Protein AF-A0A380TWF6-F1 (afdb_monomer)

Mean predicted aligned error: 7.05 Å

Organism: NCBI:txid123820

Secondary structure (DSSP, 8-state):
--PPP--TT--HHHHHHHHHHHHHHHHT----SSHHHHHHHHHHHHGGGG--GGGHHHHHHHHHHHHHHHHHHHTTSPPPPPS-HHHHHHH--HHHHHHHHHHHHHHHHHHHHHHHHHHHHHHHHHHHHHHHHHHHHHS--

Sequence (141 aa):
MNEELDYSKLNAVELKAISIAYENIIHHTDNSSYPYFSAVMTTIGEQFISYPTEKARALKIFYDELTTICRHLLNLLPAPPSLDPNELADKFTNDELIDAMLKTGVIHTLVKDLQSIQKVIEIRLAMIERSTNTGTNYEIH

Radius of gyration: 21.24 Å; Cα contacts (8 Å, |Δi|>4): 96; chains: 1; bounding box: 54×24×66 Å

Foldseek 3Di:
DDDDQDCVPDDPLLVQLLVVVVVCVVVVHDAASRNVVLVVLLVVLLVLLVPDLVCLVVLVVVLVVLVVVLVVLVVPQDDDDDPDPVSDVVPDDSVRVSVNSSSNSVSSNSSVSSVSSSVSSVVNSVVSVVVVVVVVVVVPD

Solvent-accessible surface area (backbone atoms only — not comparable to full-atom values): 8077 Å² total; per-residue (Å²): 132,89,74,77,78,79,63,86,87,57,52,75,65,57,51,47,23,51,50,42,51,51,49,19,64,78,68,74,50,83,70,55,36,50,54,68,59,48,51,52,47,47,61,59,26,60,55,39,60,71,54,61,71,95,45,46,69,60,54,52,52,49,48,53,50,51,53,52,50,38,56,54,46,62,70,65,50,65,76,81,74,69,90,46,68,66,59,37,65,75,73,44,53,60,69,56,52,51,50,42,53,50,51,42,41,50,40,53,37,50,38,54,42,53,51,53,31,42,51,35,43,52,53,32,52,55,51,49,54,51,53,54,60,54,54,65,64,69,76,75,125

Structure (mmCIF, N/CA/C/O backbone):
data_AF-A0A380TWF6-F1
#
_entry.id   AF-A0A380TWF6-F1
#
loop_
_atom_site.group_PDB
_atom_site.id
_atom_site.type_symbol
_atom_site.label_atom_id
_atom_site.label_alt_id
_atom_site.label_comp_id
_atom_site.label_asym_id
_atom_site.label_entity_id
_atom_site.label_seq_id
_atom_site.pdbx_PDB_ins_code
_atom_site.Cartn_x
_atom_site.Cartn_y
_atom_site.Cartn_z
_atom_site.occupancy
_atom_site.B_iso_or_equiv
_atom_site.auth_seq_id
_atom_site.auth_comp_id
_atom_site.auth_asym_id
_atom_site.auth_atom_id
_atom_site.pdbx_PDB_model_num
ATOM 1 N N . MET A 1 1 ? -25.043 8.983 26.087 1.00 34.31 1 MET A N 1
ATOM 2 C CA . MET A 1 1 ? -23.958 8.389 26.893 1.00 34.31 1 MET A CA 1
ATOM 3 C C . MET A 1 1 ? -22.902 8.004 25.870 1.00 34.31 1 MET A C 1
ATOM 5 O O . MET A 1 1 ? -23.199 7.144 25.061 1.00 34.31 1 MET A O 1
ATOM 9 N N . ASN A 1 2 ? -21.791 8.748 25.782 1.00 48.38 2 ASN A N 1
ATOM 10 C CA . ASN A 1 2 ? -20.679 8.420 24.879 1.00 48.38 2 ASN A CA 1
ATOM 11 C C . ASN A 1 2 ? -19.946 7.232 25.496 1.00 48.38 2 ASN A C 1
ATOM 13 O O . ASN A 1 2 ? -19.165 7.424 26.426 1.00 48.38 2 ASN A O 1
ATOM 17 N N . GLU A 1 3 ? -20.255 6.020 25.055 1.00 59.16 3 GLU A N 1
ATOM 18 C CA . GLU A 1 3 ? -19.428 4.870 25.402 1.00 59.16 3 GLU A CA 1
ATOM 19 C C . GLU A 1 3 ? -18.087 5.015 24.672 1.00 59.16 3 GLU A C 1
ATOM 21 O O . GLU A 1 3 ? -18.046 5.339 23.484 1.00 59.16 3 GLU A O 1
ATOM 26 N N . GLU A 1 4 ? -16.981 4.871 25.403 1.00 71.12 4 GLU A N 1
ATOM 27 C CA . GLU A 1 4 ? -15.650 4.829 24.796 1.00 71.12 4 GLU A CA 1
ATOM 28 C C . GLU A 1 4 ? -15.576 3.660 23.799 1.00 71.12 4 GLU A C 1
ATOM 30 O O . GLU A 1 4 ? -16.173 2.604 24.021 1.00 71.12 4 GLU A O 1
ATOM 35 N N . LEU A 1 5 ? -14.848 3.847 22.691 1.00 77.19 5 LEU A N 1
ATOM 36 C CA . LEU A 1 5 ? -14.629 2.783 21.709 1.00 77.19 5 LEU A CA 1
ATOM 37 C C . LEU A 1 5 ? -13.944 1.584 22.386 1.00 77.19 5 LEU A C 1
ATOM 39 O O . LEU A 1 5 ? -12.877 1.724 22.986 1.00 77.19 5 LEU A O 1
ATOM 43 N N . ASP A 1 6 ? -14.553 0.402 22.273 1.00 83.12 6 ASP A N 1
ATOM 44 C CA . ASP A 1 6 ? -14.005 -0.842 22.818 1.00 83.12 6 ASP A CA 1
ATOM 45 C C . ASP A 1 6 ? -12.996 -1.469 21.847 1.00 83.12 6 ASP A C 1
ATOM 47 O O . ASP A 1 6 ? -13.361 -2.064 20.835 1.00 83.12 6 ASP A O 1
ATOM 51 N N . TYR A 1 7 ? -11.712 -1.370 22.185 1.00 85.50 7 TYR A N 1
ATOM 52 C CA . TYR A 1 7 ? -10.614 -1.938 21.399 1.00 85.50 7 TYR A CA 1
ATOM 53 C C . TYR A 1 7 ? -10.140 -3.314 21.894 1.00 85.50 7 TYR A C 1
ATOM 55 O O . TYR A 1 7 ? -9.126 -3.821 21.411 1.00 85.50 7 TYR A O 1
ATOM 63 N N . SER A 1 8 ? -10.829 -3.934 22.857 1.00 87.75 8 SER A N 1
ATOM 64 C CA . SER A 1 8 ? -10.373 -5.164 23.530 1.00 87.75 8 SER A CA 1
ATOM 65 C C . SER A 1 8 ? -10.185 -6.369 22.600 1.00 87.75 8 SER A C 1
ATOM 67 O O . SER A 1 8 ? -9.419 -7.280 22.916 1.00 87.75 8 SER A O 1
ATOM 69 N N . LYS A 1 9 ? -10.856 -6.368 21.442 1.00 89.50 9 LYS A N 1
ATOM 70 C CA . LYS A 1 9 ? -10.778 -7.430 20.427 1.00 89.50 9 LYS A CA 1
ATOM 71 C C . LYS A 1 9 ? -9.605 -7.273 19.453 1.00 89.50 9 LYS A C 1
ATOM 73 O O . LYS A 1 9 ? -9.355 -8.193 18.677 1.00 89.50 9 LYS A O 1
ATOM 78 N N . LEU A 1 10 ? -8.916 -6.131 19.460 1.00 91.81 10 LEU A N 1
ATOM 79 C CA . LEU A 1 10 ? -7.866 -5.830 18.490 1.00 91.81 10 LEU A CA 1
ATOM 80 C C . LEU A 1 10 ? -6.520 -6.431 18.880 1.00 91.81 10 LEU A C 1
ATOM 82 O O . LEU A 1 10 ? -6.120 -6.444 20.046 1.00 91.81 10 LEU A O 1
ATOM 86 N N . ASN A 1 11 ? -5.776 -6.877 17.873 1.00 94.31 11 ASN A N 1
ATOM 87 C CA . ASN A 1 11 ? -4.397 -7.301 18.060 1.00 94.31 11 ASN A CA 1
ATOM 88 C C . ASN A 1 11 ? -3.437 -6.095 18.115 1.00 94.31 11 ASN A C 1
ATOM 90 O O . ASN A 1 11 ? -3.779 -4.961 17.777 1.00 94.31 11 ASN A O 1
ATOM 94 N N . ALA A 1 12 ? -2.189 -6.344 18.517 1.00 94.56 12 ALA A N 1
ATOM 95 C CA . ALA A 1 12 ? -1.185 -5.291 18.679 1.00 94.56 12 ALA A CA 1
ATOM 96 C C . ALA A 1 12 ? -0.895 -4.499 17.387 1.00 94.56 12 ALA A C 1
ATOM 98 O O . ALA A 1 12 ? -0.578 -3.312 17.457 1.00 94.56 12 ALA A O 1
ATOM 99 N N . VAL A 1 13 ? -1.002 -5.134 16.215 1.00 95.06 13 VAL A N 1
ATOM 100 C CA . VAL A 1 13 ? -0.772 -4.478 14.920 1.00 95.06 13 VAL A CA 1
ATOM 101 C C . VAL A 1 13 ? -1.928 -3.539 14.588 1.00 95.06 13 VAL A C 1
ATOM 103 O O . VAL A 1 13 ? -1.688 -2.401 14.197 1.00 95.06 13 VAL A O 1
ATOM 106 N N . GLU A 1 14 ? -3.168 -3.977 14.791 1.00 95.50 14 GLU A N 1
ATOM 107 C CA . GLU A 1 14 ? -4.375 -3.166 14.574 1.00 95.50 14 GLU A CA 1
ATOM 108 C C . GLU A 1 14 ? -4.411 -1.952 15.506 1.00 95.50 14 GLU A C 1
ATOM 110 O O . GLU A 1 14 ? -4.600 -0.823 15.049 1.00 95.50 14 GLU A O 1
ATOM 115 N N . LEU A 1 15 ? -4.125 -2.161 16.795 1.00 94.62 15 LEU A N 1
ATOM 116 C CA . LEU A 1 15 ? -4.004 -1.078 17.774 1.00 94.62 15 LEU A CA 1
ATOM 117 C C . LEU A 1 15 ? -2.938 -0.060 17.355 1.00 94.62 15 LEU A C 1
ATOM 119 O O . LEU A 1 15 ? -3.162 1.150 17.429 1.00 94.62 15 LEU A O 1
ATOM 123 N N . LYS A 1 16 ? -1.780 -0.533 16.877 1.00 94.62 16 LYS A N 1
ATOM 124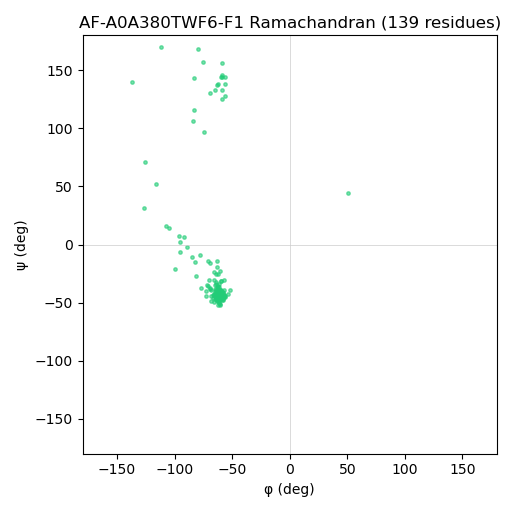 C CA . LYS A 1 16 ? -0.705 0.355 16.427 1.00 94.62 16 LYS A CA 1
ATOM 125 C C . LYS A 1 16 ? -1.082 1.111 15.153 1.00 94.62 16 LYS A C 1
ATOM 127 O O . LYS A 1 16 ? -0.775 2.297 15.062 1.00 94.62 16 LYS A O 1
ATOM 132 N N . ALA A 1 17 ? -1.766 0.467 14.210 1.00 94.88 17 ALA A N 1
ATOM 133 C CA . ALA A 1 17 ? -2.241 1.097 12.980 1.00 94.88 17 ALA A CA 1
ATOM 134 C C . ALA A 1 17 ? -3.222 2.245 13.272 1.00 94.88 17 ALA A C 1
ATOM 136 O O . ALA A 1 17 ? -3.068 3.337 12.717 1.00 94.88 17 ALA A O 1
ATOM 137 N N . ILE A 1 18 ? -4.171 2.027 14.192 1.00 92.50 18 ILE A N 1
ATOM 138 C CA . ILE A 1 18 ? -5.106 3.058 14.670 1.00 92.50 18 ILE A CA 1
ATOM 139 C C . ILE A 1 18 ? -4.357 4.182 15.392 1.00 92.50 18 ILE A C 1
ATOM 141 O O . ILE A 1 18 ? -4.584 5.355 15.102 1.00 92.50 18 ILE A O 1
ATOM 145 N N . SER A 1 19 ? -3.424 3.838 16.286 1.00 93.25 19 SER A N 1
ATOM 146 C CA . SER A 1 19 ? -2.604 4.816 17.011 1.00 93.25 19 SER A CA 1
ATOM 147 C C . SER A 1 19 ? -1.821 5.726 16.063 1.00 93.25 19 SER A C 1
ATOM 149 O O . SER A 1 19 ? -1.819 6.936 16.263 1.00 93.25 19 SER A O 1
ATOM 151 N N . ILE A 1 20 ? -1.192 5.175 15.020 1.00 93.12 20 ILE A N 1
ATOM 152 C CA . ILE A 1 20 ? -0.453 5.968 14.024 1.00 93.12 20 ILE A CA 1
ATOM 153 C C . ILE A 1 20 ? -1.408 6.865 13.231 1.00 93.12 20 ILE A C 1
ATOM 155 O O . ILE A 1 20 ? -1.107 8.034 13.006 1.00 93.12 20 ILE A O 1
ATOM 159 N N . ALA A 1 21 ? -2.570 6.349 12.822 1.00 89.00 21 ALA A N 1
ATOM 160 C CA . ALA A 1 21 ? -3.563 7.150 12.109 1.00 89.00 21 ALA A CA 1
ATOM 161 C C . ALA A 1 21 ? -4.054 8.338 12.957 1.00 89.00 21 ALA A C 1
ATOM 163 O O . ALA A 1 21 ? -4.208 9.445 12.444 1.00 89.00 21 ALA A O 1
ATOM 164 N N . TYR A 1 22 ? -4.239 8.131 14.261 1.00 88.62 22 TYR A N 1
ATOM 165 C CA . TYR A 1 22 ? -4.598 9.190 15.200 1.00 88.62 22 TYR A CA 1
ATOM 166 C C . TYR A 1 22 ? -3.471 10.222 15.383 1.00 88.62 22 TYR A C 1
ATOM 168 O O . TYR A 1 22 ? -3.716 11.426 15.292 1.00 88.62 22 TYR A O 1
ATOM 176 N N . GLU A 1 23 ? -2.224 9.774 15.559 1.00 92.25 23 GLU A N 1
ATOM 177 C CA . GLU A 1 23 ? -1.047 10.657 15.625 1.00 92.25 23 GLU A CA 1
ATOM 178 C C . GLU A 1 23 ? -0.880 11.486 14.343 1.00 92.25 23 GLU A C 1
ATOM 180 O O . GLU A 1 23 ?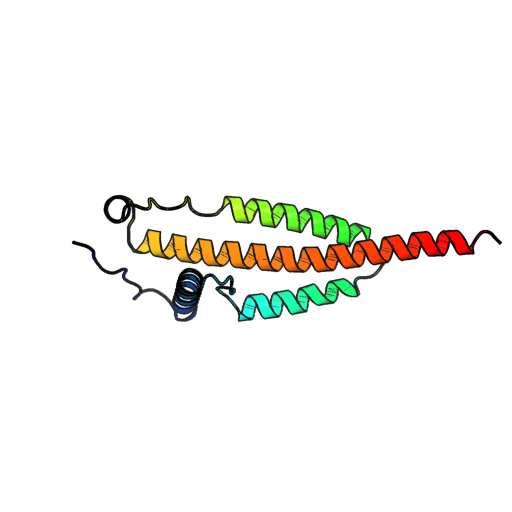 -0.586 12.680 14.412 1.00 92.25 23 GLU A O 1
ATOM 185 N N . ASN A 1 24 ? -1.132 10.892 13.174 1.00 90.00 24 ASN A N 1
ATOM 186 C CA . ASN A 1 24 ? -1.108 11.589 1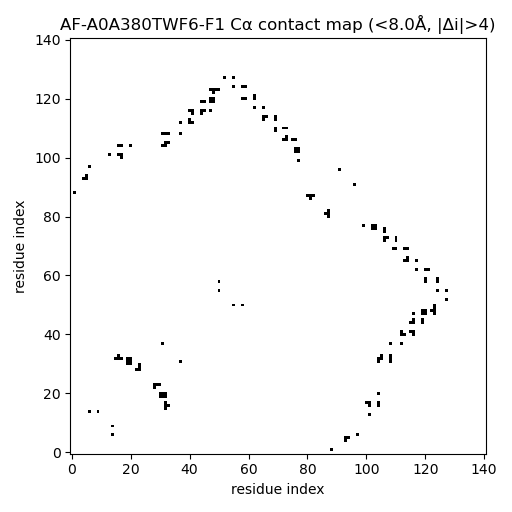1.890 1.00 90.00 24 ASN A CA 1
ATOM 187 C C . ASN A 1 24 ? -2.099 12.755 11.840 1.00 90.00 24 ASN A C 1
ATOM 189 O O . ASN A 1 24 ? -1.753 13.826 11.342 1.00 90.00 24 ASN A O 1
ATOM 193 N N . ILE A 1 25 ? -3.304 12.573 12.389 1.00 87.31 25 ILE A N 1
ATOM 194 C CA . ILE A 1 25 ? -4.319 13.631 12.474 1.00 87.31 25 ILE A CA 1
ATOM 195 C C . ILE A 1 25 ? -3.845 14.755 13.400 1.00 87.31 25 ILE A C 1
ATOM 197 O O . ILE A 1 25 ? -3.888 15.918 13.002 1.00 87.31 25 ILE A O 1
ATOM 201 N N . ILE A 1 26 ? -3.365 14.419 14.604 1.00 91.44 26 ILE A N 1
ATOM 202 C CA . ILE A 1 26 ? -2.907 15.408 15.597 1.00 91.44 26 ILE A CA 1
ATOM 203 C C . ILE A 1 26 ? -1.726 16.222 15.069 1.00 91.44 26 ILE A C 1
ATOM 205 O O . ILE A 1 26 ? -1.667 17.437 15.253 1.00 91.44 26 ILE A O 1
ATOM 209 N N . HIS A 1 27 ? -0.761 15.549 14.449 1.00 93.19 27 HIS A N 1
ATOM 210 C CA . HIS A 1 27 ? 0.498 16.160 14.037 1.00 93.19 27 HIS A CA 1
ATOM 211 C C . HIS A 1 27 ? 0.500 16.626 12.579 1.00 93.19 27 HIS A C 1
ATOM 213 O O . HIS A 1 27 ? 1.523 17.124 12.114 1.00 93.19 27 HIS A O 1
ATOM 219 N N . HIS A 1 28 ? -0.617 16.476 11.861 1.00 89.75 28 HIS A N 1
ATOM 220 C CA . HIS A 1 28 ? -0.728 16.762 10.427 1.00 89.75 28 HIS A CA 1
ATOM 221 C C . HIS A 1 28 ? 0.376 16.081 9.601 1.00 89.75 28 HIS A C 1
ATOM 223 O O . HIS A 1 28 ? 1.000 16.691 8.732 1.00 89.75 28 HIS A O 1
ATOM 229 N N . THR A 1 29 ? 0.629 14.807 9.901 1.00 92.00 29 THR A N 1
ATOM 230 C CA . THR A 1 29 ? 1.610 13.968 9.199 1.00 92.00 29 THR A CA 1
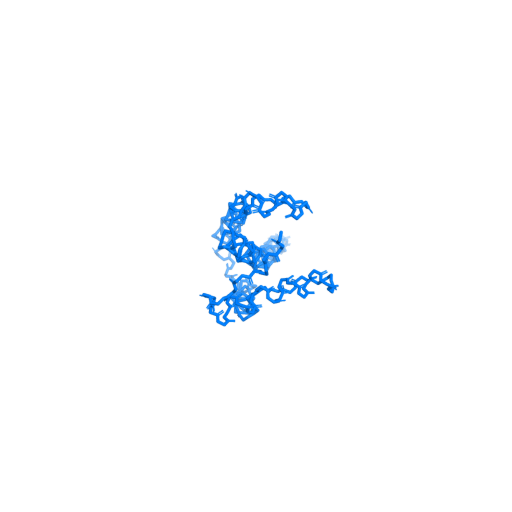ATOM 231 C C . THR A 1 29 ? 0.915 12.865 8.405 1.00 92.00 29 THR A C 1
ATOM 233 O O . THR A 1 29 ? -0.294 12.673 8.514 1.00 92.00 29 THR A O 1
ATOM 236 N N . ASP A 1 30 ? 1.663 12.155 7.563 1.00 88.62 30 ASP A N 1
ATOM 237 C CA . ASP A 1 30 ? 1.133 11.145 6.642 1.00 88.62 30 ASP A CA 1
ATOM 238 C C . ASP A 1 30 ? 1.844 9.786 6.785 1.00 88.62 30 ASP A C 1
ATOM 240 O O . ASP A 1 30 ? 1.995 9.039 5.809 1.00 88.62 30 ASP A O 1
ATOM 244 N N . ASN A 1 31 ? 2.308 9.456 7.996 1.00 92.75 31 ASN A N 1
ATOM 245 C CA . ASN A 1 31 ? 3.041 8.217 8.250 1.00 92.75 31 ASN A CA 1
ATOM 246 C C . ASN A 1 31 ? 2.191 6.990 7.896 1.00 92.75 31 ASN A C 1
ATOM 248 O O . ASN A 1 31 ? 0.981 6.969 8.111 1.00 92.75 31 ASN A O 1
ATOM 252 N N . SER A 1 32 ? 2.824 5.940 7.377 1.00 93.38 32 SER A N 1
ATOM 253 C CA . SER A 1 32 ? 2.116 4.694 7.081 1.00 93.38 32 SER A CA 1
ATOM 254 C C . SER A 1 32 ? 1.591 4.052 8.365 1.00 93.38 32 SER A C 1
ATOM 256 O O . SER A 1 32 ? 2.348 3.875 9.321 1.00 93.38 32 SER A O 1
ATOM 258 N N . SER A 1 33 ? 0.322 3.637 8.361 1.00 94.31 33 SER A N 1
ATOM 259 C CA . SER A 1 33 ? -0.262 2.829 9.439 1.00 94.31 33 SER A CA 1
ATOM 260 C C . SER A 1 33 ? 0.409 1.454 9.566 1.00 94.31 33 SER A C 1
ATOM 262 O O . SER A 1 33 ? 0.329 0.834 10.625 1.00 94.31 33 SER A O 1
ATOM 264 N N . TYR A 1 34 ? 1.112 0.996 8.523 1.00 96.06 34 TYR A N 1
ATOM 265 C CA . TYR A 1 34 ? 1.883 -0.250 8.501 1.00 96.06 34 TYR A CA 1
ATOM 266 C C . TYR A 1 34 ? 3.335 0.029 8.073 1.00 96.06 34 TYR A C 1
ATOM 268 O O . TYR A 1 34 ? 3.755 -0.346 6.975 1.00 96.06 34 TYR A O 1
ATOM 276 N N . PRO A 1 35 ? 4.146 0.673 8.932 1.00 94.88 35 PRO A N 1
ATOM 277 C CA . PRO A 1 35 ? 5.430 1.250 8.532 1.00 94.88 35 PRO A CA 1
ATOM 278 C C . PRO A 1 35 ? 6.444 0.212 8.032 1.00 94.88 35 PRO A C 1
ATOM 280 O O . PRO A 1 35 ? 7.174 0.474 7.080 1.00 94.88 35 PRO A O 1
ATOM 283 N N . TYR A 1 36 ? 6.470 -0.987 8.622 1.00 95.94 36 TYR A N 1
ATOM 284 C CA . TYR A 1 36 ? 7.362 -2.060 8.170 1.00 95.94 36 TYR A CA 1
ATOM 285 C C . TYR A 1 36 ? 6.948 -2.645 6.817 1.00 95.94 36 TYR A C 1
ATOM 287 O O . TYR A 1 36 ? 7.814 -2.971 6.009 1.00 95.94 36 TYR A O 1
ATOM 295 N N . PHE A 1 37 ? 5.642 -2.743 6.549 1.00 96.44 37 PHE A N 1
ATOM 296 C CA . PHE A 1 37 ? 5.148 -3.147 5.234 1.00 96.44 37 PHE A CA 1
ATOM 297 C C . PHE A 1 37 ? 5.569 -2.119 4.178 1.00 96.44 37 PHE A C 1
ATOM 299 O O . PHE A 1 37 ? 6.194 -2.488 3.186 1.00 96.44 37 PHE A O 1
ATOM 306 N N . SER A 1 38 ? 5.345 -0.830 4.442 1.00 96.81 38 SER A N 1
ATOM 307 C CA . SER A 1 38 ? 5.738 0.247 3.526 1.00 96.81 38 SER A CA 1
ATOM 308 C C . SER A 1 38 ? 7.247 0.326 3.298 1.00 96.81 38 SER A C 1
ATOM 310 O O . SER A 1 38 ? 7.690 0.572 2.175 1.00 96.81 38 SER A O 1
ATOM 312 N N . ALA A 1 39 ? 8.056 0.051 4.325 1.00 96.81 39 ALA A N 1
ATOM 313 C CA . ALA A 1 39 ? 9.506 -0.047 4.176 1.00 96.81 39 ALA A CA 1
ATOM 314 C C . ALA A 1 39 ? 9.903 -1.171 3.199 1.00 96.81 39 ALA A C 1
ATOM 316 O O . ALA A 1 39 ? 10.673 -0.932 2.271 1.00 96.81 39 ALA A O 1
ATOM 317 N N . VAL A 1 40 ? 9.329 -2.372 3.345 1.00 97.81 40 VAL A N 1
ATOM 318 C CA . VAL A 1 40 ? 9.590 -3.497 2.427 1.00 97.81 40 VAL A CA 1
ATOM 319 C C . VAL A 1 40 ? 9.101 -3.188 1.009 1.00 97.81 40 VAL A C 1
ATOM 321 O O . VAL A 1 40 ? 9.826 -3.440 0.046 1.00 97.81 40 VAL A O 1
ATOM 324 N N . MET A 1 41 ? 7.909 -2.603 0.864 1.00 97.44 41 MET A N 1
ATOM 325 C CA . MET A 1 41 ? 7.365 -2.211 -0.441 1.00 97.44 41 MET A CA 1
ATOM 326 C C . MET A 1 41 ? 8.241 -1.174 -1.143 1.00 97.44 41 MET A C 1
ATOM 328 O O . MET A 1 41 ? 8.433 -1.259 -2.355 1.00 97.44 41 MET A O 1
ATOM 332 N N . THR A 1 42 ? 8.828 -0.246 -0.387 1.00 95.94 42 THR A N 1
ATOM 333 C CA . THR A 1 42 ? 9.798 0.723 -0.910 1.00 95.94 42 THR A CA 1
ATOM 334 C C . THR A 1 42 ? 11.030 0.010 -1.462 1.00 95.94 42 THR A C 1
ATOM 336 O O . THR A 1 42 ? 11.381 0.226 -2.619 1.00 95.94 42 THR A O 1
ATOM 339 N N . THR A 1 43 ? 11.631 -0.915 -0.704 1.00 96.94 43 THR A N 1
ATOM 340 C CA . THR A 1 43 ? 12.797 -1.692 -1.164 1.00 96.94 43 THR A CA 1
ATOM 341 C C . THR A 1 43 ? 12.495 -2.529 -2.410 1.00 96.94 43 THR A C 1
ATOM 343 O O . THR A 1 43 ? 13.330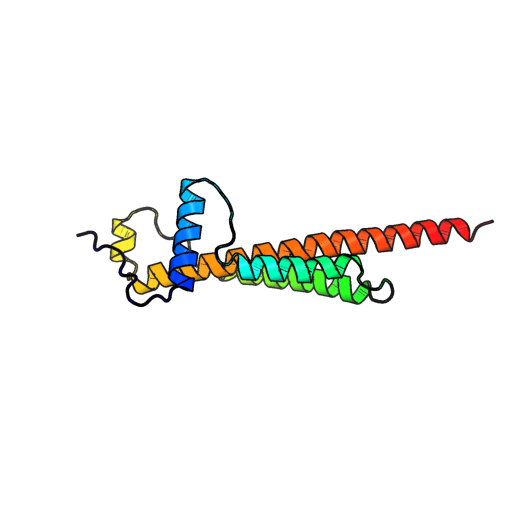 -2.624 -3.311 1.00 96.94 43 THR A O 1
ATOM 346 N N . ILE A 1 44 ? 11.301 -3.125 -2.499 1.00 96.38 44 ILE A N 1
ATOM 347 C CA . ILE A 1 44 ? 10.852 -3.828 -3.712 1.00 96.38 44 ILE A CA 1
ATOM 348 C C . ILE A 1 44 ? 10.719 -2.839 -4.878 1.00 96.38 44 ILE A C 1
ATOM 350 O O . ILE A 1 44 ? 11.182 -3.121 -5.983 1.00 96.38 44 ILE A O 1
ATOM 354 N N . GLY A 1 45 ? 10.122 -1.673 -4.630 1.00 96.56 45 GLY A N 1
ATOM 355 C CA . GLY A 1 45 ? 9.949 -0.601 -5.605 1.00 96.56 45 GLY A CA 1
ATOM 356 C C . GLY A 1 45 ? 11.256 -0.112 -6.214 1.00 96.56 45 GLY A C 1
ATOM 357 O O . GLY A 1 45 ? 11.359 0.037 -7.430 1.00 96.56 45 GLY A O 1
ATOM 358 N N . GLU A 1 46 ? 12.279 0.075 -5.383 1.00 96.25 46 GLU A N 1
ATOM 359 C CA . GLU A 1 46 ? 13.609 0.519 -5.806 1.00 96.25 46 GLU A CA 1
ATOM 360 C C . GLU A 1 46 ? 14.234 -0.409 -6.854 1.00 96.25 46 GLU A C 1
ATOM 362 O O . GLU A 1 46 ? 14.939 0.067 -7.742 1.00 96.25 46 GLU A O 1
ATOM 367 N N . GLN A 1 47 ? 13.925 -1.711 -6.839 1.00 96.44 47 GLN A N 1
ATOM 368 C CA . GLN A 1 47 ? 14.457 -2.660 -7.827 1.00 96.44 47 GLN A CA 1
ATOM 369 C C . GLN A 1 47 ? 14.025 -2.331 -9.264 1.00 96.44 47 GLN A C 1
ATOM 371 O O . GLN A 1 47 ? 14.737 -2.662 -10.218 1.00 96.44 47 GLN A O 1
ATOM 376 N N . PHE A 1 48 ? 12.893 -1.641 -9.451 1.00 96.75 48 PHE A N 1
ATOM 377 C CA . PHE A 1 48 ? 12.411 -1.276 -10.784 1.00 96.75 48 PHE A CA 1
ATOM 378 C C . PHE A 1 48 ? 13.286 -0.225 -11.478 1.00 96.75 48 PHE A C 1
ATOM 380 O O . PHE A 1 48 ? 13.228 -0.122 -12.704 1.00 96.75 48 PHE A O 1
ATOM 387 N N . ILE A 1 49 ? 14.160 0.494 -10.760 1.00 95.81 49 ILE A N 1
ATOM 388 C CA . ILE A 1 49 ? 15.101 1.437 -11.390 1.00 95.81 49 ILE A CA 1
ATOM 389 C C . ILE A 1 49 ? 16.105 0.733 -12.313 1.00 95.81 49 ILE A C 1
ATOM 391 O O . ILE A 1 49 ? 16.598 1.320 -13.274 1.00 95.81 49 ILE A O 1
ATOM 395 N N . SER A 1 50 ? 16.369 -0.546 -12.052 1.00 94.94 50 SER A N 1
ATOM 396 C CA . SER A 1 50 ? 17.281 -1.390 -12.827 1.00 94.94 50 SER A CA 1
ATOM 397 C C . SER A 1 50 ? 16.526 -2.377 -13.721 1.00 94.94 50 SER A C 1
ATOM 399 O O . SER A 1 50 ? 17.116 -3.334 -14.221 1.00 94.94 50 SER A O 1
ATOM 401 N N . TYR A 1 51 ? 15.218 -2.178 -13.930 1.00 96.31 51 TYR A N 1
ATOM 402 C CA . TYR A 1 51 ? 14.397 -3.115 -14.697 1.00 96.31 51 TYR A CA 1
ATOM 403 C C . TYR A 1 51 ? 14.869 -3.208 -16.162 1.00 96.31 51 TYR A C 1
ATOM 405 O O . TYR A 1 51 ? 15.147 -2.165 -16.764 1.00 96.31 51 TYR A O 1
ATOM 413 N N . PRO A 1 52 ? 14.954 -4.405 -16.776 1.00 95.38 52 PRO A N 1
ATOM 414 C CA . PRO A 1 52 ? 15.583 -4.566 -18.088 1.00 95.38 52 PRO A CA 1
ATOM 415 C C . PRO A 1 52 ? 14.890 -3.784 -19.211 1.00 95.38 52 PRO A C 1
ATOM 417 O O . PRO A 1 52 ? 13.659 -3.759 -19.303 1.00 95.38 52 PRO A O 1
ATOM 420 N N . THR A 1 53 ? 15.684 -3.162 -20.085 1.00 94.69 53 THR A N 1
ATOM 421 C CA . THR A 1 53 ? 15.191 -2.300 -21.175 1.00 94.69 53 THR A CA 1
ATOM 422 C C . THR A 1 53 ? 14.370 -3.091 -22.196 1.00 94.69 53 THR A C 1
ATOM 424 O O . THR A 1 53 ? 13.325 -2.633 -22.653 1.00 94.69 53 THR A O 1
ATOM 427 N N . GLU A 1 54 ? 14.775 -4.322 -22.495 1.00 95.00 54 GLU A N 1
ATOM 428 C CA . GLU A 1 54 ? 14.081 -5.247 -23.393 1.00 95.00 54 GLU A CA 1
ATOM 429 C C . GLU A 1 54 ? 12.679 -5.644 -22.895 1.00 95.00 54 GLU A C 1
ATOM 431 O O . GLU A 1 54 ? 11.861 -6.152 -23.662 1.00 95.00 54 GLU A O 1
ATOM 436 N N . LYS A 1 55 ? 12.368 -5.368 -21.621 1.00 95.06 55 LYS A N 1
ATOM 437 C CA . LYS A 1 55 ? 11.055 -5.602 -21.006 1.00 95.06 55 LYS A CA 1
ATOM 438 C C . LYS A 1 55 ? 10.265 -4.312 -20.752 1.00 95.06 55 LYS A C 1
ATOM 440 O O . LYS A 1 55 ? 9.266 -4.353 -20.032 1.00 95.06 55 LYS A O 1
ATOM 445 N N . ALA A 1 56 ? 10.637 -3.188 -21.372 1.00 94.19 56 ALA A N 1
ATOM 446 C CA . ALA A 1 56 ? 9.965 -1.893 -21.196 1.00 94.19 56 ALA A CA 1
ATOM 447 C C . ALA A 1 56 ? 8.443 -1.956 -21.416 1.00 94.19 56 ALA A C 1
ATOM 449 O O . ALA A 1 56 ? 7.678 -1.367 -20.657 1.00 94.19 56 ALA A O 1
ATOM 450 N N . ARG A 1 57 ? 7.982 -2.727 -22.412 1.00 95.12 57 ARG A N 1
ATOM 451 C CA . ARG A 1 57 ? 6.544 -2.894 -22.675 1.00 95.12 57 ARG A CA 1
ATOM 452 C C . ARG A 1 57 ? 5.811 -3.543 -21.500 1.00 95.12 57 ARG A C 1
ATOM 454 O O . ARG A 1 57 ? 4.735 -3.084 -21.136 1.00 95.12 57 ARG A O 1
ATOM 461 N N . ALA A 1 58 ? 6.386 -4.591 -20.910 1.00 96.81 58 ALA A N 1
ATOM 462 C CA . ALA A 1 58 ? 5.803 -5.251 -19.743 1.00 96.81 58 ALA A CA 1
ATOM 463 C C . ALA A 1 58 ? 5.782 -4.305 -18.535 1.00 96.81 58 ALA A C 1
ATOM 465 O O . ALA A 1 58 ? 4.782 -4.233 -17.830 1.00 96.81 58 ALA A O 1
ATOM 466 N N . LEU A 1 59 ? 6.848 -3.519 -18.355 1.00 96.88 59 LEU A N 1
ATOM 467 C CA . LEU A 1 59 ? 6.934 -2.514 -17.299 1.00 96.88 59 LEU A CA 1
ATOM 468 C C . LEU A 1 59 ? 5.858 -1.423 -17.441 1.00 96.88 59 LEU A C 1
ATOM 470 O O . LEU A 1 59 ? 5.249 -1.023 -16.451 1.00 96.88 59 LEU A O 1
ATOM 474 N N . LYS A 1 60 ? 5.582 -0.973 -18.671 1.00 97.19 60 LYS A N 1
ATOM 475 C CA . LYS A 1 60 ? 4.516 -0.001 -18.942 1.00 97.19 60 LYS A CA 1
ATOM 476 C C . LYS A 1 60 ? 3.124 -0.574 -18.664 1.00 97.19 60 LYS A C 1
ATOM 478 O O . LYS A 1 60 ? 2.320 0.101 -18.033 1.00 97.19 60 LYS A O 1
ATOM 483 N N . ILE A 1 61 ? 2.860 -1.817 -19.073 1.00 98.25 61 ILE A N 1
ATOM 484 C CA . ILE A 1 61 ? 1.594 -2.500 -18.756 1.00 98.25 61 ILE A CA 1
ATOM 485 C C . ILE A 1 61 ? 1.418 -2.604 -17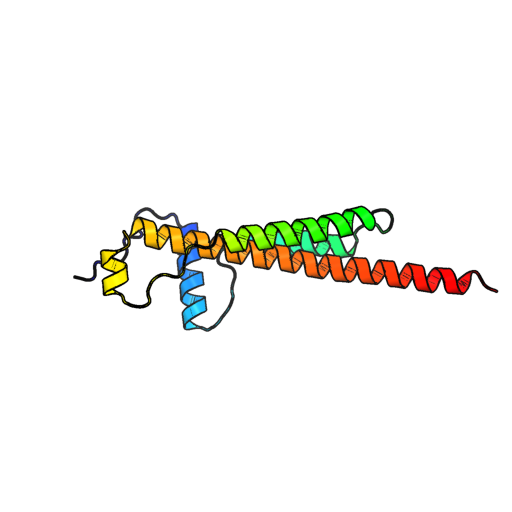.238 1.00 98.25 61 ILE A C 1
ATOM 487 O O . ILE A 1 61 ? 0.367 -2.240 -16.722 1.00 98.25 61 ILE A O 1
ATOM 491 N N . PHE A 1 62 ? 2.468 -3.002 -16.517 1.00 97.94 62 PHE A N 1
ATOM 492 C CA . PHE A 1 62 ? 2.434 -3.083 -15.060 1.00 97.94 62 PHE A CA 1
ATOM 493 C C . PHE A 1 62 ? 2.123 -1.725 -14.405 1.00 97.94 62 PHE A C 1
ATOM 495 O O . PHE A 1 62 ? 1.320 -1.656 -13.480 1.00 97.94 62 PHE A O 1
ATOM 502 N N . TYR A 1 63 ? 2.675 -0.617 -14.911 1.00 97.94 63 TYR A N 1
ATOM 503 C CA . TYR A 1 63 ? 2.313 0.727 -14.440 1.00 97.94 63 TYR A CA 1
ATOM 504 C C . TYR A 1 63 ? 0.808 1.029 -14.591 1.00 97.94 63 TYR A C 1
ATOM 506 O O . TYR A 1 63 ? 0.190 1.612 -13.692 1.00 97.94 63 TYR A O 1
ATOM 514 N N . ASP A 1 64 ? 0.206 0.643 -15.718 1.00 97.94 64 ASP A N 1
ATOM 515 C CA . ASP A 1 64 ? -1.219 0.869 -15.989 1.00 97.94 64 ASP A CA 1
ATOM 516 C C . ASP A 1 64 ? -2.109 -0.049 -15.117 1.00 97.94 64 ASP A C 1
ATOM 518 O O . ASP A 1 64 ? -3.163 0.372 -14.620 1.00 97.94 64 ASP A O 1
ATOM 522 N N . GLU A 1 65 ? -1.654 -1.277 -14.844 1.00 98.44 65 GLU A N 1
ATOM 523 C CA . GLU A 1 65 ? -2.277 -2.192 -13.879 1.00 98.44 65 GLU A CA 1
ATOM 524 C C . GLU A 1 65 ? -2.253 -1.606 -12.463 1.00 98.44 65 GLU A C 1
ATOM 526 O O . GLU A 1 65 ? -3.299 -1.544 -11.815 1.00 98.44 65 GLU A O 1
ATOM 531 N N . LEU A 1 66 ? -1.106 -1.089 -12.007 1.00 97.94 66 LEU A N 1
ATOM 532 C CA . LEU A 1 66 ? -0.984 -0.417 -10.708 1.00 97.94 66 LEU A CA 1
ATOM 533 C C . LEU A 1 66 ? -1.943 0.774 -10.592 1.00 97.94 66 LEU A C 1
ATOM 535 O O . LEU A 1 66 ? -2.607 0.931 -9.570 1.00 97.94 66 LEU A O 1
ATOM 539 N N . THR A 1 67 ? -2.092 1.564 -11.659 1.00 97.44 67 THR A N 1
ATOM 540 C CA . THR A 1 67 ? -3.045 2.688 -11.701 1.00 97.44 67 THR A CA 1
ATOM 541 C C . THR A 1 67 ? -4.475 2.200 -11.488 1.00 97.44 67 THR A C 1
ATOM 543 O O . THR A 1 67 ? -5.244 2.775 -10.712 1.00 97.44 67 THR A O 1
ATOM 546 N N . THR A 1 68 ? -4.832 1.111 -12.166 1.00 98.12 68 THR A N 1
ATOM 547 C CA . THR A 1 68 ? -6.157 0.499 -12.067 1.00 98.12 68 THR A CA 1
ATOM 548 C C . THR A 1 68 ? -6.409 -0.056 -10.668 1.00 98.12 68 THR A C 1
ATOM 550 O O . THR A 1 68 ? -7.475 0.197 -10.102 1.00 98.12 68 THR A O 1
ATOM 553 N N . ILE A 1 69 ? -5.426 -0.743 -10.083 1.00 98.06 69 ILE A N 1
ATOM 554 C CA . ILE A 1 69 ? -5.490 -1.274 -8.716 1.00 98.06 69 ILE A CA 1
ATOM 555 C C . ILE A 1 69 ? -5.683 -0.134 -7.713 1.00 98.06 69 ILE A C 1
ATOM 557 O O . ILE A 1 69 ? -6.634 -0.181 -6.936 1.00 98.06 69 ILE A O 1
ATOM 561 N N . CYS A 1 70 ? -4.864 0.921 -7.768 1.00 97.62 70 CYS A N 1
ATOM 562 C CA . CYS A 1 70 ? -4.984 2.084 -6.883 1.00 97.62 70 CYS A CA 1
ATOM 563 C C . CYS A 1 70 ? -6.377 2.722 -6.958 1.00 97.62 70 CYS A C 1
ATOM 565 O O . CYS A 1 70 ? -6.990 2.995 -5.927 1.00 97.62 70 CYS A O 1
ATOM 567 N N . ARG A 1 71 ? -6.919 2.906 -8.169 1.00 97.38 71 ARG A N 1
ATOM 568 C CA . ARG A 1 71 ? -8.277 3.437 -8.361 1.00 97.38 71 ARG A CA 1
ATOM 569 C C . ARG A 1 71 ? -9.336 2.546 -7.708 1.00 97.38 71 ARG A C 1
ATOM 571 O O . ARG A 1 71 ? -10.245 3.055 -7.061 1.00 97.38 71 ARG A O 1
ATOM 578 N N . HIS A 1 72 ? -9.236 1.229 -7.875 1.00 97.31 72 HIS A N 1
ATOM 579 C CA . HIS A 1 72 ? -10.188 0.299 -7.268 1.00 97.31 72 HIS A CA 1
ATOM 580 C C . HIS A 1 72 ? -10.058 0.229 -5.745 1.00 97.31 72 HIS A C 1
ATOM 582 O O . HIS A 1 72 ? -11.083 0.180 -5.077 1.00 97.31 72 HIS A O 1
ATOM 588 N N . LEU A 1 73 ? -8.842 0.288 -5.197 1.00 96.56 73 LEU A N 1
ATOM 589 C CA . LEU A 1 73 ? -8.620 0.357 -3.752 1.00 96.56 73 LEU A CA 1
ATOM 590 C C . LEU A 1 73 ? -9.264 1.608 -3.149 1.00 96.56 73 LEU A C 1
ATOM 592 O O . LEU A 1 73 ? -9.986 1.500 -2.164 1.00 96.56 73 LEU A O 1
ATOM 596 N N . LEU A 1 74 ? -9.082 2.776 -3.772 1.00 94.44 74 LEU A N 1
ATOM 597 C CA . LEU A 1 74 ? -9.716 4.019 -3.317 1.00 94.44 74 LEU A CA 1
ATOM 598 C C . LEU A 1 74 ? -11.250 3.948 -3.353 1.00 94.44 74 LEU A C 1
ATOM 600 O O . LEU A 1 74 ? -11.903 4.495 -2.472 1.00 94.44 74 LEU A O 1
ATOM 604 N N . ASN A 1 75 ? -11.832 3.227 -4.314 1.00 93.38 75 ASN A N 1
ATOM 605 C CA . ASN A 1 75 ? -13.282 3.010 -4.377 1.00 93.38 75 ASN A CA 1
ATOM 606 C C . ASN A 1 75 ? -13.819 2.079 -3.274 1.00 93.38 75 ASN A C 1
ATOM 608 O O . ASN A 1 75 ? -15.031 2.015 -3.085 1.00 93.38 75 ASN A O 1
ATOM 612 N N . LEU A 1 76 ? -12.948 1.340 -2.579 1.00 93.81 76 LEU A N 1
ATOM 613 C CA . LEU A 1 76 ? -13.313 0.504 -1.432 1.00 93.81 76 LEU A CA 1
ATOM 614 C C . LEU A 1 76 ? -13.251 1.266 -0.104 1.00 93.81 76 LEU A C 1
ATOM 616 O O . LEU A 1 76 ? -13.554 0.675 0.934 1.00 93.81 76 LEU A O 1
ATOM 620 N N . LEU A 1 77 ? -12.843 2.542 -0.112 1.00 89.44 77 LEU A N 1
ATOM 621 C CA . LEU A 1 77 ? -12.838 3.343 1.105 1.00 89.44 77 LEU A CA 1
ATOM 622 C C . LEU A 1 77 ? -14.259 3.412 1.678 1.00 89.44 77 LEU A C 1
ATOM 624 O O . LEU A 1 77 ? -15.209 3.671 0.930 1.00 89.44 77 LEU A O 1
ATOM 628 N N . PRO A 1 78 ? -14.422 3.188 2.993 1.00 85.25 78 PRO A N 1
ATOM 629 C CA . PRO A 1 78 ? -15.706 3.406 3.632 1.00 85.25 78 PRO A CA 1
ATOM 630 C C . PRO A 1 78 ? -16.119 4.870 3.443 1.00 85.25 78 PRO A C 1
ATOM 632 O O . PRO A 1 78 ? -15.275 5.770 3.400 1.00 85.25 78 PRO A O 1
ATOM 635 N N . ALA A 1 79 ? -17.425 5.109 3.310 1.00 78.69 79 ALA A N 1
ATOM 636 C CA . ALA A 1 79 ? -17.941 6.468 3.234 1.00 78.69 79 ALA A CA 1
ATOM 637 C C . ALA A 1 79 ? -17.485 7.256 4.476 1.00 78.69 79 ALA A C 1
ATOM 639 O O . ALA A 1 79 ? -17.518 6.695 5.577 1.00 78.69 79 ALA A O 1
ATOM 640 N N . PRO A 1 80 ? -17.067 8.529 4.326 1.00 66.88 80 PRO A N 1
ATOM 641 C CA . PRO A 1 80 ? -16.662 9.326 5.468 1.00 66.88 80 PRO A CA 1
ATOM 642 C C . PRO A 1 80 ? -17.812 9.363 6.482 1.00 66.88 80 PRO A C 1
ATOM 644 O O . PRO A 1 80 ? -18.943 9.681 6.092 1.00 66.88 80 PRO A O 1
ATOM 647 N N . PRO A 1 81 ? -17.554 9.026 7.753 1.00 68.88 81 PRO A N 1
ATOM 648 C CA . PRO A 1 81 ? -18.570 9.139 8.781 1.00 68.88 81 PRO A CA 1
ATOM 649 C C . PRO A 1 81 ? -19.074 10.583 8.911 1.00 68.88 81 PRO A C 1
ATOM 651 O O . PRO A 1 81 ? -18.372 11.539 8.568 1.00 68.88 81 PRO A O 1
ATOM 654 N N . SER A 1 82 ? -20.295 10.740 9.433 1.00 68.31 82 SER A N 1
ATOM 655 C CA . SER A 1 82 ? -20.798 12.055 9.846 1.00 68.31 82 SER A CA 1
ATOM 656 C C . SER A 1 82 ? -19.835 12.685 10.854 1.00 68.31 82 SER A C 1
ATOM 658 O O . SER A 1 82 ? -19.259 11.985 11.682 1.00 68.31 82 SER A O 1
ATOM 660 N N . LEU A 1 83 ? -19.660 14.006 10.795 1.00 70.50 83 LEU A N 1
ATOM 661 C CA . LEU A 1 83 ? -18.865 14.736 11.788 1.00 70.50 83 LEU A CA 1
ATOM 662 C C . LEU A 1 83 ? -19.634 14.952 13.102 1.00 70.50 83 LEU A C 1
ATOM 664 O O . LEU A 1 83 ? -19.040 15.420 14.070 1.00 70.50 83 LEU A O 1
ATOM 668 N N . ASP A 1 84 ? -20.935 14.639 13.137 1.00 76.44 84 ASP A N 1
ATOM 669 C CA . ASP A 1 84 ? -21.751 14.702 14.348 1.00 76.44 84 ASP A CA 1
ATOM 670 C C . ASP A 1 84 ? -21.572 13.416 15.183 1.00 76.44 84 ASP A C 1
ATOM 672 O O . ASP A 1 84 ? -21.970 12.334 14.737 1.00 76.44 84 ASP A O 1
ATOM 676 N N . PRO A 1 85 ? -21.013 13.506 16.405 1.00 68.25 85 PRO A N 1
ATOM 677 C CA . PRO A 1 85 ? -20.823 12.356 17.287 1.00 68.25 85 PRO A CA 1
ATOM 678 C C . PRO A 1 85 ? -22.124 11.633 17.653 1.00 68.25 85 PRO A C 1
ATOM 680 O O . PRO A 1 85 ? -22.104 10.419 17.846 1.00 68.25 85 PRO A O 1
ATOM 683 N N . ASN A 1 86 ? -23.251 12.347 17.734 1.00 73.12 86 ASN A N 1
ATOM 684 C CA . ASN A 1 86 ? -24.542 11.730 18.044 1.00 73.12 86 ASN A CA 1
ATOM 685 C C . ASN A 1 86 ? -25.056 10.931 16.847 1.00 73.12 86 ASN A C 1
ATOM 687 O O . ASN A 1 86 ? -25.544 9.818 17.011 1.00 73.12 86 ASN A O 1
ATOM 691 N N . GLU A 1 87 ? -24.877 11.454 15.631 1.00 73.88 87 GLU A N 1
ATOM 692 C CA . GLU A 1 87 ? -25.197 10.684 14.430 1.00 73.88 87 GLU A CA 1
ATOM 693 C C . GLU A 1 87 ? -24.283 9.470 14.261 1.00 73.88 87 GLU A C 1
ATOM 695 O O . GLU A 1 87 ? -24.717 8.471 13.696 1.00 73.88 87 GLU A O 1
ATOM 700 N N . LEU A 1 88 ? -23.031 9.541 14.718 1.00 70.06 88 LEU A N 1
ATOM 701 C CA . LEU A 1 88 ? -22.111 8.407 14.680 1.00 70.06 88 LEU A CA 1
ATOM 702 C C . LEU A 1 88 ? -22.536 7.289 15.626 1.00 70.06 88 LEU A C 1
ATOM 704 O O . LEU A 1 88 ? -22.609 6.140 15.195 1.00 70.06 88 LEU A O 1
ATOM 708 N N . ALA A 1 89 ? -22.845 7.638 16.876 1.00 68.62 89 ALA A N 1
ATOM 709 C CA . ALA A 1 89 ? -23.282 6.686 17.892 1.00 68.62 89 ALA A CA 1
ATOM 710 C C . ALA A 1 89 ? -24.631 6.028 17.543 1.00 68.62 89 ALA A C 1
ATOM 712 O O . ALA A 1 89 ? -24.838 4.860 17.857 1.00 68.62 89 ALA A O 1
ATOM 713 N N . ASP A 1 90 ? -25.524 6.753 16.860 1.00 74.56 90 ASP A N 1
ATOM 714 C CA . ASP A 1 90 ? -26.824 6.221 16.433 1.00 74.56 90 ASP A CA 1
ATOM 715 C C . ASP A 1 90 ? -26.747 5.386 15.140 1.00 74.56 90 ASP A C 1
ATOM 717 O O . ASP A 1 90 ? -27.600 4.522 14.919 1.00 74.56 90 ASP A O 1
ATOM 721 N N . LYS A 1 91 ? -25.767 5.641 14.257 1.00 71.88 91 LYS A N 1
ATOM 722 C CA . LYS A 1 91 ? -25.678 4.996 12.928 1.00 71.88 91 LYS A CA 1
ATOM 723 C C . LYS A 1 91 ? -24.692 3.834 12.854 1.00 71.88 91 LYS A C 1
ATOM 725 O O . LYS A 1 91 ? -24.817 3.038 11.925 1.00 71.88 91 LYS A O 1
ATOM 730 N N . PHE A 1 92 ? -23.725 3.745 13.765 1.00 75.06 92 PHE A N 1
ATOM 731 C CA . PHE A 1 92 ? -22.650 2.758 13.688 1.00 75.06 92 PHE A CA 1
ATOM 732 C C . PHE A 1 92 ? -22.354 2.122 15.041 1.00 75.06 92 PHE A C 1
ATOM 734 O O . PHE A 1 92 ? -22.291 2.788 16.072 1.00 75.06 92 PHE A O 1
ATOM 741 N N . THR A 1 93 ? -22.102 0.819 15.021 1.00 83.19 93 THR A N 1
ATOM 742 C CA . THR A 1 93 ? -21.552 0.098 16.169 1.00 83.19 93 THR A CA 1
ATOM 743 C C . THR A 1 93 ? -20.055 0.386 16.338 1.00 83.19 93 THR A C 1
ATOM 745 O O . THR A 1 93 ? -19.357 0.720 15.378 1.00 83.19 93 THR A O 1
ATOM 748 N N . ASN A 1 94 ? -19.527 0.197 17.554 1.00 82.12 94 ASN A N 1
ATOM 749 C CA . ASN A 1 94 ? -18.084 0.303 17.822 1.00 82.12 94 ASN A CA 1
ATOM 750 C C . ASN A 1 94 ? -17.250 -0.587 16.883 1.00 82.12 94 ASN A C 1
ATOM 752 O O . ASN A 1 94 ? -16.234 -0.138 16.355 1.00 82.12 94 ASN A O 1
ATOM 756 N N . ASP A 1 95 ? -17.704 -1.823 16.638 1.00 84.31 95 ASP A N 1
ATOM 757 C CA . ASP A 1 95 ? -17.020 -2.770 15.751 1.00 84.31 95 ASP A CA 1
ATOM 758 C C . ASP A 1 95 ? -16.986 -2.249 14.293 1.00 84.31 95 ASP A C 1
ATOM 760 O O . ASP A 1 95 ? -15.957 -2.357 13.627 1.00 84.31 95 ASP A O 1
ATOM 764 N N . GLU A 1 96 ? -18.066 -1.626 13.802 1.00 86.50 96 GLU A N 1
ATOM 765 C CA . GLU A 1 96 ? -18.126 -1.038 12.451 1.00 86.50 96 GLU A CA 1
ATOM 766 C C . GLU A 1 96 ? -17.238 0.203 12.305 1.00 86.50 96 GLU A C 1
ATOM 768 O O . GLU A 1 96 ? -16.597 0.384 11.267 1.00 86.50 96 GLU A O 1
ATOM 773 N N . LEU A 1 97 ? -17.164 1.048 13.338 1.00 85.44 97 LEU A N 1
ATOM 774 C CA . LEU A 1 97 ? -16.273 2.212 13.345 1.00 85.44 97 LEU A CA 1
ATOM 775 C C . LEU A 1 97 ? -14.805 1.781 13.320 1.00 85.44 97 LEU A C 1
ATOM 777 O O . LEU A 1 97 ? -14.024 2.287 12.511 1.00 85.44 97 LEU A O 1
ATOM 781 N N . ILE A 1 98 ? -14.438 0.814 14.160 1.00 88.00 98 ILE A N 1
ATOM 782 C CA . ILE A 1 98 ? -13.078 0.272 14.220 1.00 88.00 98 ILE A CA 1
ATOM 783 C C . ILE A 1 98 ? -12.694 -0.389 12.890 1.00 88.00 98 ILE A C 1
ATOM 785 O O . ILE A 1 98 ? -11.611 -0.122 12.361 1.00 88.00 98 ILE A O 1
ATOM 789 N N . ASP A 1 99 ? -13.579 -1.200 12.310 1.00 89.69 99 ASP A N 1
ATOM 790 C CA . ASP A 1 99 ? -13.354 -1.826 11.005 1.00 89.69 99 ASP A CA 1
ATOM 791 C C . ASP A 1 99 ? -13.180 -0.779 9.891 1.00 89.69 99 ASP A C 1
ATOM 793 O O . ASP A 1 99 ? -12.248 -0.874 9.087 1.00 89.69 99 ASP A O 1
ATOM 797 N N . ALA A 1 100 ? -14.001 0.275 9.873 1.00 88.19 100 ALA A N 1
ATOM 798 C CA . ALA A 1 100 ? -13.859 1.371 8.917 1.00 88.19 100 ALA A CA 1
ATOM 799 C C . ALA A 1 100 ? -12.515 2.110 9.065 1.00 88.19 100 ALA A C 1
ATOM 801 O O . ALA A 1 100 ? -11.866 2.425 8.058 1.00 88.19 100 ALA A O 1
ATOM 802 N N . MET A 1 101 ? -12.057 2.351 10.297 1.00 88.25 101 MET A N 1
ATOM 803 C CA . MET A 1 101 ? -10.750 2.961 10.571 1.00 88.25 101 MET A CA 1
ATOM 804 C C . MET A 1 101 ? -9.603 2.085 10.057 1.00 88.25 101 MET A C 1
ATOM 806 O O . MET A 1 101 ? -8.716 2.576 9.352 1.00 88.25 101 MET A O 1
ATOM 810 N N . LEU A 1 102 ? -9.639 0.783 10.352 1.00 91.88 102 LEU A N 1
ATOM 811 C CA . LEU A 1 102 ? -8.623 -0.170 9.903 1.00 91.88 102 LEU A CA 1
ATOM 812 C C . LEU A 1 102 ? -8.602 -0.293 8.375 1.00 91.88 102 LEU A C 1
ATOM 814 O O . LEU A 1 102 ? -7.536 -0.170 7.768 1.00 91.88 102 LEU A O 1
ATOM 818 N N . LYS A 1 103 ? -9.765 -0.442 7.728 1.00 93.00 103 LYS A N 1
ATOM 819 C CA . LYS A 1 103 ? -9.888 -0.473 6.258 1.00 93.00 103 LYS A CA 1
ATOM 820 C C . LYS A 1 103 ? -9.304 0.775 5.612 1.00 93.00 103 LYS A C 1
ATOM 822 O O . LYS A 1 103 ? -8.552 0.669 4.645 1.00 93.00 103 LYS A O 1
ATOM 827 N N . THR A 1 104 ? -9.606 1.944 6.170 1.00 90.88 104 THR A N 1
ATOM 828 C CA . THR A 1 104 ? -9.061 3.221 5.696 1.00 90.88 104 THR A CA 1
ATOM 829 C C . THR A 1 104 ? -7.535 3.239 5.788 1.00 90.88 104 THR A C 1
ATOM 831 O O . THR A 1 104 ? -6.867 3.588 4.814 1.00 90.88 104 THR A O 1
ATOM 834 N N . GLY A 1 105 ? -6.970 2.809 6.921 1.00 91.06 105 GLY A N 1
ATOM 835 C CA . GLY A 1 105 ? -5.519 2.722 7.107 1.00 91.06 105 GLY A CA 1
ATOM 836 C C . GLY A 1 105 ? -4.845 1.766 6.117 1.00 91.06 105 GLY A C 1
ATOM 837 O O . GLY A 1 105 ? -3.824 2.116 5.520 1.00 91.06 105 GLY A O 1
ATOM 838 N N . VAL A 1 106 ? -5.434 0.587 5.888 1.00 94.56 106 VAL A N 1
ATOM 839 C CA . VAL A 1 106 ? -4.932 -0.409 4.922 1.00 94.56 106 VAL A CA 1
ATOM 840 C C . VAL A 1 106 ? -4.955 0.146 3.502 1.00 94.56 106 VAL A C 1
ATOM 842 O O . VAL A 1 106 ? -3.937 0.108 2.812 1.00 94.56 106 VAL A O 1
ATOM 845 N N . ILE A 1 107 ? -6.098 0.680 3.065 1.00 95.50 107 ILE A N 1
ATOM 846 C CA . ILE A 1 107 ? -6.274 1.177 1.698 1.00 95.50 107 ILE A CA 1
ATOM 847 C C . ILE A 1 107 ? -5.312 2.328 1.418 1.00 95.50 107 ILE A C 1
ATOM 849 O O . ILE A 1 107 ? -4.608 2.290 0.409 1.00 95.50 107 ILE A O 1
ATOM 853 N N . HIS A 1 108 ? -5.230 3.321 2.306 1.00 93.56 108 HIS A N 1
ATOM 854 C CA . HIS A 1 108 ? -4.304 4.436 2.116 1.00 93.56 108 HIS A CA 1
ATOM 855 C C . HIS A 1 108 ? -2.846 3.979 2.084 1.00 93.56 108 HIS A C 1
ATOM 857 O O . HIS A 1 108 ? -2.091 4.451 1.236 1.00 93.56 108 HIS A O 1
ATOM 863 N N . THR A 1 109 ? -2.463 3.036 2.950 1.00 95.56 109 THR A N 1
ATOM 864 C CA . THR A 1 109 ? -1.104 2.478 2.952 1.00 95.56 109 THR A CA 1
ATOM 865 C C . THR A 1 109 ? -0.785 1.805 1.618 1.00 95.56 109 THR A C 1
ATOM 867 O O . THR A 1 109 ? 0.197 2.160 0.969 1.00 95.56 109 THR A O 1
ATOM 870 N N . LEU A 1 110 ? -1.653 0.899 1.157 1.00 96.56 110 LEU A N 1
ATOM 871 C CA . LEU A 1 110 ? -1.469 0.203 -0.116 1.00 96.56 110 LEU A CA 1
ATOM 872 C C . LEU A 1 110 ? -1.394 1.180 -1.290 1.00 96.56 110 LEU A C 1
ATOM 874 O O . LEU A 1 110 ? -0.484 1.084 -2.106 1.00 96.56 110 LEU A O 1
ATOM 878 N N . VAL A 1 111 ? -2.319 2.138 -1.375 1.00 96.94 111 VAL A N 1
ATOM 879 C CA . VAL A 1 111 ? -2.332 3.124 -2.463 1.00 96.94 111 VAL A CA 1
ATOM 880 C C . VAL A 1 111 ? -1.048 3.952 -2.459 1.00 96.94 111 VAL A C 1
ATOM 882 O O . VAL A 1 111 ? -0.436 4.110 -3.514 1.00 96.94 111 VAL A O 1
ATOM 885 N N . LYS A 1 112 ? -0.604 4.434 -1.291 1.00 96.06 112 LYS A N 1
ATOM 886 C CA . LYS A 1 112 ? 0.628 5.223 -1.160 1.00 96.06 112 LYS A CA 1
ATOM 887 C C . LYS A 1 112 ? 1.854 4.431 -1.616 1.00 96.06 112 LYS A C 1
ATOM 889 O O . LYS A 1 112 ? 2.661 4.944 -2.392 1.00 96.06 112 LYS A O 1
ATOM 894 N N . ASP A 1 113 ? 1.969 3.181 -1.181 1.00 97.31 113 ASP A N 1
ATOM 895 C CA . ASP A 1 113 ? 3.109 2.324 -1.508 1.00 97.31 113 ASP A CA 1
ATOM 896 C C . ASP A 1 113 ? 3.124 1.943 -2.995 1.00 97.31 113 ASP A C 1
ATOM 898 O O . ASP A 1 113 ? 4.157 2.062 -3.657 1.00 97.31 113 ASP A O 1
ATOM 902 N N . LEU A 1 114 ? 1.975 1.569 -3.565 1.00 97.94 114 LEU A N 1
ATOM 903 C CA . LEU A 1 114 ? 1.863 1.264 -4.994 1.00 97.94 114 LEU A CA 1
ATOM 904 C C . LEU A 1 114 ? 2.162 2.500 -5.855 1.00 97.94 114 LEU A C 1
ATOM 906 O O . LEU A 1 114 ? 2.896 2.393 -6.835 1.00 97.94 114 LEU A O 1
ATOM 910 N N . GLN A 1 115 ? 1.680 3.685 -5.471 1.00 97.19 115 GLN A N 1
ATOM 911 C CA . GLN A 1 115 ? 2.018 4.939 -6.152 1.00 97.19 115 GLN A CA 1
ATOM 912 C C . GLN A 1 115 ? 3.508 5.288 -6.038 1.00 97.19 115 GLN A C 1
ATOM 914 O O . GLN A 1 115 ? 4.084 5.836 -6.979 1.00 97.19 115 GLN A O 1
ATOM 919 N N . SER A 1 116 ? 4.159 4.965 -4.917 1.00 96.56 116 SER A N 1
ATOM 920 C CA . SER A 1 116 ? 5.612 5.114 -4.774 1.00 96.56 116 SER A CA 1
ATOM 921 C C . SER A 1 116 ? 6.359 4.245 -5.792 1.00 96.56 116 SER A C 1
ATOM 923 O O . SER A 1 116 ? 7.229 4.738 -6.511 1.00 96.56 116 SER A O 1
ATOM 925 N N . ILE A 1 117 ? 5.942 2.984 -5.951 1.00 98.00 117 ILE A N 1
ATOM 926 C CA . ILE A 1 117 ? 6.479 2.081 -6.981 1.00 98.00 117 ILE A CA 1
ATOM 927 C C . ILE A 1 117 ? 6.244 2.654 -8.384 1.00 98.00 117 ILE A C 1
ATOM 929 O O . ILE A 1 117 ? 7.163 2.674 -9.204 1.00 98.00 117 ILE A O 1
ATOM 933 N N . GLN A 1 118 ? 5.046 3.178 -8.662 1.00 97.75 118 GLN A N 1
ATOM 934 C CA . GLN A 1 118 ? 4.732 3.799 -9.953 1.00 97.75 118 GLN A CA 1
ATOM 935 C C . GLN A 1 118 ? 5.681 4.951 -10.302 1.00 97.75 118 GLN A C 1
ATOM 937 O O . GLN A 1 118 ? 6.094 5.044 -11.455 1.00 97.75 118 GLN A O 1
ATOM 942 N N . LYS A 1 119 ? 6.081 5.781 -9.329 1.00 97.56 119 LYS A N 1
ATOM 943 C CA . LYS A 1 119 ? 7.059 6.862 -9.554 1.00 97.56 119 LYS A CA 1
ATOM 944 C C . LYS A 1 119 ? 8.422 6.321 -9.985 1.00 97.56 119 LYS A C 1
ATOM 946 O O . LYS A 1 119 ? 9.037 6.867 -10.896 1.00 97.56 119 LYS A O 1
ATOM 951 N N . VAL A 1 120 ? 8.895 5.235 -9.371 1.00 98.00 120 VAL A N 1
ATOM 952 C CA . VAL A 1 120 ? 10.165 4.598 -9.772 1.00 98.00 120 VAL A CA 1
ATOM 953 C C . VAL A 1 120 ? 10.061 4.027 -11.187 1.00 98.00 120 VAL A C 1
ATOM 955 O O . VAL A 1 120 ? 10.972 4.202 -11.999 1.00 98.00 120 VAL A O 1
ATOM 958 N N . ILE A 1 121 ? 8.933 3.391 -11.509 1.00 97.88 121 ILE A N 1
ATOM 959 C CA . ILE A 1 121 ? 8.670 2.860 -12.851 1.00 97.88 121 ILE A CA 1
ATOM 960 C C . ILE A 1 121 ? 8.647 3.980 -13.895 1.00 97.88 121 ILE A C 1
ATOM 962 O O . ILE A 1 121 ? 9.257 3.839 -14.954 1.00 97.88 121 ILE A O 1
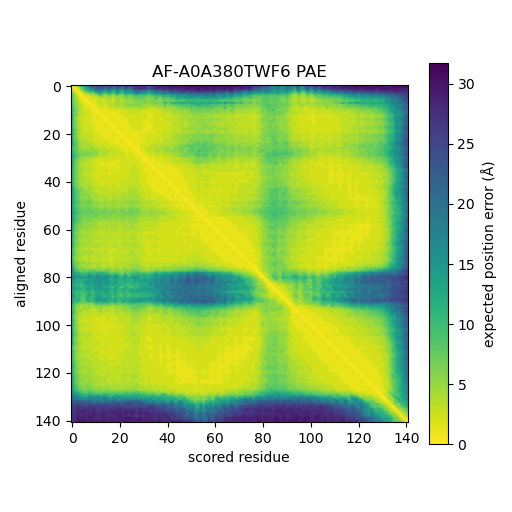ATOM 966 N N . GLU A 1 122 ? 7.985 5.096 -13.600 1.00 97.44 122 GLU A N 1
ATOM 967 C CA . GLU A 1 122 ? 7.932 6.272 -14.470 1.00 97.44 122 GLU A CA 1
ATOM 968 C C . GLU A 1 122 ? 9.336 6.814 -14.765 1.00 97.44 122 GLU A C 1
ATOM 970 O O . GLU A 1 122 ? 9.690 7.015 -15.929 1.00 97.44 122 GLU A O 1
ATOM 975 N N . ILE A 1 123 ? 10.177 6.950 -13.732 1.00 97.19 123 ILE A N 1
ATOM 976 C CA . ILE A 1 123 ? 11.585 7.341 -13.889 1.00 97.19 123 ILE A CA 1
ATOM 977 C C . ILE A 1 123 ? 12.314 6.355 -14.809 1.00 97.19 123 ILE A C 1
ATOM 979 O O . ILE A 1 123 ? 13.007 6.777 -15.740 1.00 97.19 123 ILE A O 1
ATOM 983 N N . ARG A 1 124 ? 12.154 5.044 -14.593 1.00 96.94 124 ARG A N 1
ATOM 984 C CA . ARG A 1 124 ? 12.824 4.027 -15.412 1.00 96.94 124 ARG A CA 1
ATOM 985 C C . ARG A 1 124 ? 12.385 4.077 -16.876 1.00 96.94 124 ARG A C 1
ATOM 987 O O . ARG A 1 124 ? 13.236 4.007 -17.763 1.00 96.94 124 ARG A O 1
ATOM 994 N N . LEU A 1 125 ? 11.088 4.208 -17.141 1.00 96.44 125 LEU A N 1
ATOM 995 C CA . LEU A 1 125 ? 10.561 4.329 -18.502 1.00 96.44 125 LEU A CA 1
ATOM 996 C C . LEU A 1 125 ? 11.134 5.570 -19.202 1.00 96.44 125 LEU A C 1
ATOM 998 O O . LEU A 1 125 ? 11.645 5.453 -20.315 1.00 96.44 125 LEU A O 1
ATOM 1002 N N . ALA A 1 126 ? 11.185 6.713 -18.514 1.00 95.56 126 ALA A N 1
ATOM 1003 C CA . ALA A 1 126 ? 11.790 7.932 -19.049 1.00 95.56 126 ALA A CA 1
ATOM 1004 C C . ALA A 1 126 ? 13.297 7.776 -19.343 1.00 95.56 126 ALA A C 1
ATOM 1006 O O . ALA A 1 126 ? 13.803 8.324 -20.326 1.00 95.56 126 ALA A O 1
ATOM 1007 N N . MET A 1 127 ? 14.039 7.024 -18.520 1.00 95.19 127 MET A N 1
ATOM 1008 C CA . MET A 1 127 ? 15.450 6.707 -18.791 1.00 95.19 127 MET A CA 1
ATOM 1009 C C . MET A 1 127 ? 15.607 5.872 -20.065 1.00 95.19 127 MET A C 1
ATOM 1011 O O . MET A 1 127 ? 16.486 6.164 -20.874 1.00 95.19 127 MET A O 1
ATOM 1015 N N . ILE A 1 128 ? 14.753 4.862 -20.252 1.00 93.56 128 ILE A N 1
ATOM 1016 C CA . ILE A 1 128 ? 14.762 4.000 -21.441 1.00 93.56 128 ILE A CA 1
ATOM 1017 C C . ILE A 1 128 ? 14.494 4.827 -22.702 1.00 93.56 128 ILE A C 1
ATOM 1019 O O . ILE A 1 128 ? 15.283 4.762 -23.643 1.00 93.56 128 ILE A O 1
ATOM 1023 N N . GLU A 1 129 ? 13.444 5.651 -22.696 1.00 90.75 129 GLU A N 1
ATOM 1024 C CA . GLU A 1 129 ? 13.080 6.510 -23.831 1.00 90.75 129 GLU A CA 1
ATOM 1025 C C . GLU A 1 129 ? 14.223 7.452 -24.234 1.00 90.75 129 GLU A C 1
ATOM 1027 O O . GLU A 1 129 ? 14.544 7.590 -25.417 1.00 90.75 129 GLU A O 1
ATOM 1032 N N . ARG A 1 130 ? 14.896 8.069 -23.254 1.00 89.00 130 ARG A N 1
ATOM 1033 C CA . ARG A 1 130 ? 16.053 8.942 -23.512 1.00 89.00 130 ARG A CA 1
ATOM 1034 C C . ARG A 1 130 ? 17.218 8.187 -24.146 1.00 89.00 130 ARG A C 1
ATOM 1036 O O . ARG A 1 130 ? 17.815 8.711 -25.081 1.00 89.00 130 ARG A O 1
ATOM 1043 N N . SER A 1 131 ? 17.532 6.980 -23.671 1.00 81.00 131 SER A N 1
ATOM 1044 C CA . SER A 1 131 ? 18.604 6.151 -24.240 1.00 81.00 131 SER A CA 1
ATOM 1045 C C . SER A 1 131 ? 18.308 5.704 -25.673 1.00 81.00 131 SER A C 1
ATOM 1047 O O . SER A 1 131 ? 19.225 5.630 -26.489 1.00 81.00 131 SER A O 1
ATOM 1049 N N . THR A 1 132 ? 17.043 5.437 -26.005 1.00 76.94 132 THR A N 1
ATOM 1050 C CA . THR A 1 132 ? 16.642 5.120 -27.383 1.00 76.94 132 THR A CA 1
ATOM 1051 C C . THR A 1 132 ? 16.836 6.325 -28.307 1.00 76.94 132 THR A C 1
ATOM 1053 O O . THR A 1 132 ? 17.412 6.178 -29.381 1.00 76.94 132 THR A O 1
ATOM 1056 N N . ASN A 1 133 ? 16.446 7.523 -27.859 1.00 72.81 133 ASN A N 1
ATOM 1057 C CA . ASN A 1 133 ? 16.549 8.753 -28.652 1.00 72.81 133 ASN A CA 1
ATOM 1058 C C . ASN A 1 133 ? 17.997 9.231 -28.864 1.00 72.81 133 ASN A C 1
ATOM 1060 O O . ASN A 1 133 ? 18.300 9.853 -29.882 1.00 72.81 133 ASN A O 1
ATOM 1064 N N . THR A 1 134 ? 18.906 8.964 -27.920 1.00 65.56 134 THR A N 1
ATOM 1065 C CA . THR A 1 134 ? 20.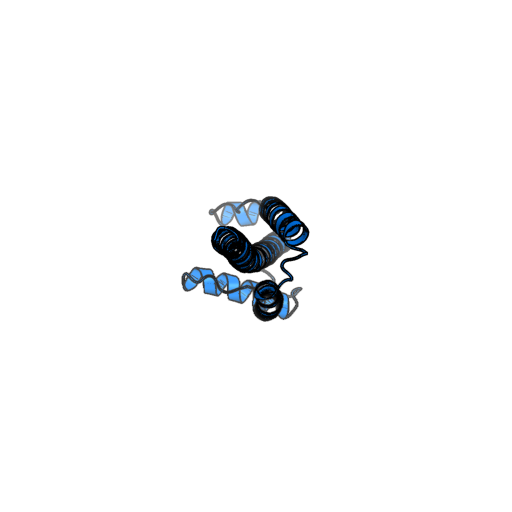332 9.261 -28.116 1.00 65.56 134 THR A CA 1
ATOM 1066 C C . THR A 1 134 ? 21.004 8.235 -29.022 1.00 65.56 134 THR A C 1
ATOM 1068 O O . THR A 1 134 ? 21.811 8.634 -29.853 1.00 65.56 134 THR A O 1
ATOM 1071 N N . GLY A 1 135 ? 20.647 6.948 -28.935 1.00 56.84 135 GLY A N 1
ATOM 1072 C CA . GLY A 1 135 ? 21.186 5.893 -29.805 1.00 56.84 135 GLY A CA 1
ATOM 1073 C C . GLY A 1 135 ? 20.905 6.124 -31.294 1.00 56.84 135 GLY A C 1
ATOM 1074 O O . GLY A 1 135 ? 21.812 6.002 -32.110 1.00 56.84 135 GLY A O 1
ATOM 1075 N N . THR A 1 136 ? 19.696 6.573 -31.645 1.00 53.19 136 THR A N 1
ATOM 1076 C CA . THR A 1 136 ? 19.330 6.906 -33.036 1.00 53.19 136 THR A CA 1
ATOM 1077 C C . THR A 1 136 ? 20.096 8.098 -33.616 1.00 53.19 136 THR A C 1
ATOM 1079 O O . THR A 1 136 ? 20.231 8.195 -34.830 1.00 53.19 136 THR A O 1
ATOM 1082 N N . ASN A 1 137 ? 20.625 8.997 -32.778 1.00 49.50 137 ASN A N 1
ATOM 1083 C CA . ASN A 1 137 ? 21.402 10.151 -33.244 1.00 49.50 137 ASN A CA 1
ATOM 1084 C C . ASN A 1 137 ? 22.874 9.818 -33.543 1.00 49.50 137 ASN A C 1
ATOM 1086 O O . ASN A 1 137 ? 23.537 10.611 -34.207 1.00 49.50 137 ASN A O 1
ATOM 1090 N N . TYR A 1 138 ? 23.394 8.674 -33.085 1.00 51.84 138 TYR A N 1
ATOM 1091 C CA . TYR A 1 138 ? 24.781 8.260 -33.350 1.00 51.84 138 TYR A CA 1
ATOM 1092 C C . TYR A 1 138 ? 24.931 7.318 -34.556 1.00 51.84 138 TYR A C 1
ATOM 1094 O O . TYR A 1 138 ? 26.056 7.051 -34.962 1.00 51.84 138 TYR A O 1
ATOM 1102 N N . GLU A 1 139 ? 23.834 6.849 -35.162 1.00 49.69 139 GLU A N 1
ATOM 1103 C CA . GLU A 1 139 ? 23.863 5.998 -36.369 1.00 49.69 139 GLU A CA 1
ATOM 1104 C C . GLU A 1 139 ? 23.791 6.792 -37.691 1.00 49.69 139 GLU A C 1
ATOM 1106 O O . GLU A 1 139 ? 23.703 6.205 -38.767 1.00 49.69 139 GLU A O 1
ATOM 1111 N N . ILE A 1 140 ? 23.851 8.128 -37.635 1.00 49.47 140 ILE A N 1
ATOM 1112 C CA . ILE A 1 140 ? 23.775 9.013 -38.808 1.00 49.47 140 ILE A CA 1
ATOM 1113 C C . ILE A 1 140 ? 25.083 9.796 -38.999 1.00 49.47 140 ILE A C 1
ATOM 1115 O O . ILE A 1 140 ? 25.036 11.015 -39.096 1.00 49.47 140 ILE A O 1
ATOM 1119 N N . HIS A 1 141 ? 26.247 9.140 -39.042 1.00 37.34 141 HIS A N 1
ATOM 1120 C CA . HIS A 1 141 ? 27.499 9.757 -39.517 1.00 37.34 141 HIS A CA 1
ATOM 1121 C C . HIS A 1 141 ? 28.440 8.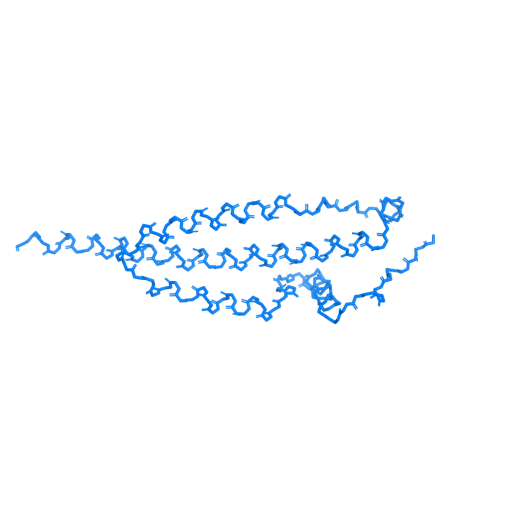740 -40.161 1.00 37.34 141 HIS A C 1
ATOM 1123 O O . HIS A 1 141 ? 28.768 7.732 -39.500 1.00 37.34 141 HIS A O 1
#

pLDDT: mean 87.7, std 13.72, range [34.31, 98.44]

Nearest PDB structures (foldseek):
  7nna-assembly1_A  TM=3.037E-01  e=1.338E+00  Klebsiella pneumoniae